Protein AF-A0A419EVK4-F1 (afdb_monomer_lite)

Foldseek 3Di:
DVVLLVLLVVLLVVLVVLLVVLVVCLVVPPLPDALQVLLVVLVVSLVSLCVSCVVDPVVLSVVQDRDDHDPDSDSVVSVVSSVVSSVSSVSSSVVSVVVSVVVVVVVVVVVPDPDDPPPPPPDDD

Structure (mmCIF, N/CA/C/O backbone):
data_AF-A0A419EVK4-F1
#
_entry.id   AF-A0A419EVK4-F1
#
loop_
_atom_site.group_PDB
_atom_site.id
_atom_site.type_symbol
_atom_site.label_atom_id
_atom_site.label_alt_id
_atom_site.label_comp_id
_atom_site.label_asym_id
_atom_site.label_entity_id
_atom_site.label_seq_id
_atom_site.pdbx_PDB_ins_code
_atom_site.Cartn_x
_atom_site.Cartn_y
_atom_site.Cartn_z
_atom_site.occupancy
_atom_site.B_iso_or_equiv
_atom_site.auth_seq_id
_atom_site.auth_comp_id
_atom_site.auth_asym_id
_atom_site.auth_atom_id
_atom_site.pdbx_PDB_model_num
ATOM 1 N N . MET A 1 1 ? -9.710 -9.581 20.139 1.00 56.25 1 MET A N 1
ATOM 2 C CA . MET A 1 1 ? -9.810 -8.205 19.596 1.00 56.25 1 MET A CA 1
ATOM 3 C C . MET A 1 1 ? -8.510 -7.393 19.669 1.00 56.25 1 MET A C 1
ATOM 5 O O . MET A 1 1 ? -8.198 -6.738 18.688 1.00 56.25 1 MET A O 1
ATOM 9 N N . GLY A 1 2 ? -7.690 -7.452 20.733 1.00 71.12 2 GLY A N 1
ATOM 10 C CA . GLY A 1 2 ? -6.405 -6.712 20.772 1.00 71.12 2 GLY A CA 1
ATOM 11 C C . GLY A 1 2 ? -5.358 -7.121 19.715 1.00 71.12 2 GLY A C 1
ATOM 12 O O . GLY A 1 2 ? -4.517 -6.307 19.339 1.00 71.12 2 GLY A O 1
ATOM 13 N N . THR A 1 3 ? -5.424 -8.358 19.213 1.00 81.62 3 THR A N 1
ATOM 14 C CA . THR A 1 3 ? -4.516 -8.884 18.177 1.00 81.62 3 THR A CA 1
ATOM 15 C C . THR A 1 3 ? -4.754 -8.240 16.808 1.00 81.62 3 THR A C 1
ATOM 17 O O . THR A 1 3 ? -3.796 -7.774 16.204 1.00 81.62 3 THR A O 1
ATOM 20 N N . GLN A 1 4 ? -6.014 -8.093 16.381 1.00 87.38 4 GLN A N 1
ATOM 21 C CA . GLN A 1 4 ? -6.369 -7.525 15.070 1.00 87.38 4 GLN A CA 1
ATOM 22 C C . GLN A 1 4 ? -5.881 -6.073 14.928 1.00 87.38 4 GLN A C 1
ATOM 24 O O . GLN A 1 4 ? -5.260 -5.710 13.934 1.00 87.38 4 GLN A O 1
ATOM 29 N N . MET A 1 5 ? -6.047 -5.248 15.970 1.00 92.25 5 MET A N 1
ATOM 30 C CA . MET A 1 5 ? -5.512 -3.878 15.978 1.00 92.25 5 MET A CA 1
ATOM 31 C C . MET A 1 5 ? -3.989 -3.818 15.876 1.00 92.25 5 MET A C 1
ATOM 33 O O . MET A 1 5 ? -3.439 -2.891 15.278 1.00 92.25 5 MET A O 1
ATOM 37 N N . ARG A 1 6 ? -3.290 -4.781 16.485 1.00 94.75 6 ARG A N 1
ATOM 38 C CA . ARG A 1 6 ? -1.834 -4.879 16.368 1.00 94.75 6 ARG A CA 1
ATOM 39 C C . ARG A 1 6 ? -1.450 -5.209 14.930 1.00 94.75 6 ARG A C 1
ATOM 41 O O . ARG A 1 6 ? -0.573 -4.547 14.391 1.00 94.75 6 ARG A O 1
ATOM 48 N N . GLU A 1 7 ? -2.140 -6.159 14.308 1.00 96.06 7 GLU A N 1
ATOM 49 C CA . GLU A 1 7 ? -1.914 -6.552 12.914 1.00 96.06 7 GLU A CA 1
ATOM 50 C C . GLU A 1 7 ? -2.168 -5.396 11.939 1.00 96.06 7 GLU A C 1
ATOM 52 O O . GLU A 1 7 ? -1.306 -5.129 11.103 1.00 96.06 7 GLU A O 1
ATOM 57 N N . LYS A 1 8 ? -3.262 -4.635 12.106 1.00 95.88 8 LYS A N 1
ATOM 58 C CA . LYS A 1 8 ? -3.543 -3.415 11.322 1.00 95.88 8 LYS A CA 1
ATOM 59 C C . LYS A 1 8 ? -2.388 -2.406 11.405 1.00 95.88 8 LYS A C 1
ATOM 61 O O . LYS A 1 8 ? -1.884 -1.937 10.384 1.00 95.88 8 LYS A O 1
ATOM 66 N N . LYS A 1 9 ? -1.896 -2.113 12.617 1.00 97.44 9 LYS A N 1
ATOM 67 C CA . LYS A 1 9 ? -0.751 -1.201 12.829 1.00 97.44 9 LYS A CA 1
ATOM 68 C C . LYS A 1 9 ? 0.557 -1.739 12.250 1.00 97.44 9 LYS A C 1
ATOM 70 O O . LYS A 1 9 ? 1.356 -0.971 11.706 1.00 97.44 9 LYS A O 1
ATOM 75 N N . THR A 1 10 ? 0.793 -3.043 12.368 1.00 98.44 10 THR A N 1
ATOM 76 C CA . THR A 1 10 ? 1.958 -3.705 11.776 1.00 98.44 10 THR A CA 1
ATOM 77 C C . THR A 1 10 ? 1.916 -3.609 10.255 1.00 98.44 10 THR A C 1
ATOM 79 O O . THR A 1 10 ? 2.910 -3.190 9.664 1.00 98.44 10 THR A O 1
ATOM 82 N N . LEU A 1 11 ? 0.775 -3.899 9.622 1.00 98.25 11 LEU A N 1
ATOM 83 C CA . LEU A 1 11 ? 0.617 -3.773 8.175 1.00 98.25 11 LEU A CA 1
ATOM 84 C C . LEU A 1 11 ? 0.843 -2.332 7.703 1.00 98.25 11 LEU A C 1
ATOM 86 O O . LEU A 1 11 ? 1.592 -2.117 6.748 1.00 98.25 11 LEU A O 1
ATOM 90 N N . LEU A 1 12 ? 0.283 -1.341 8.403 1.00 98.50 12 LEU A N 1
ATOM 91 C CA . LEU A 1 12 ? 0.540 0.072 8.119 1.00 98.50 12 LEU A CA 1
ATOM 92 C C . LEU A 1 12 ? 2.043 0.392 8.165 1.00 98.50 12 LEU A C 1
ATOM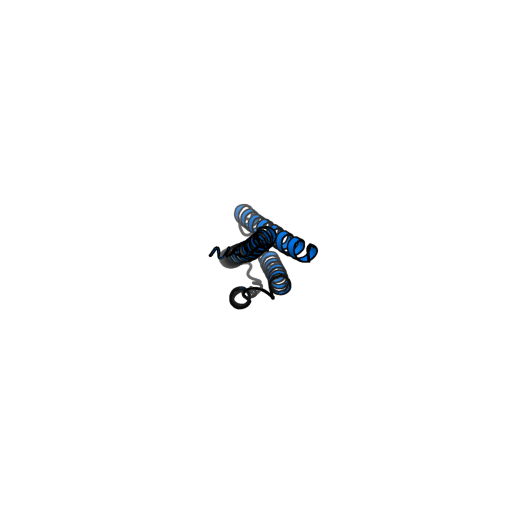 94 O O . LEU A 1 12 ? 2.584 1.027 7.259 1.00 98.50 12 LEU A O 1
ATOM 98 N N . SER A 1 13 ? 2.737 -0.091 9.195 1.00 98.56 13 SER A N 1
ATOM 99 C CA . SER A 1 13 ? 4.173 0.150 9.379 1.00 98.56 13 SER A CA 1
ATOM 100 C C . SER A 1 13 ? 5.009 -0.507 8.277 1.00 98.56 13 SER A C 1
ATOM 102 O O . SER A 1 13 ? 5.910 0.122 7.725 1.00 98.56 13 SER A O 1
ATOM 104 N N . MET A 1 14 ? 4.668 -1.742 7.898 1.00 98.62 14 MET A N 1
ATOM 105 C CA . MET A 1 14 ? 5.296 -2.454 6.782 1.00 98.62 14 MET A CA 1
ATOM 106 C C . MET A 1 14 ? 5.069 -1.739 5.447 1.00 98.62 14 MET A C 1
ATOM 108 O O . MET A 1 14 ? 5.979 -1.680 4.624 1.00 98.62 14 MET A O 1
ATOM 112 N N . THR A 1 15 ? 3.878 -1.177 5.238 1.00 98.62 15 THR A N 1
ATOM 113 C CA . THR A 1 15 ? 3.524 -0.466 4.001 1.00 98.62 15 THR A CA 1
ATOM 114 C C . THR A 1 15 ? 4.269 0.866 3.894 1.00 98.62 15 THR A C 1
ATOM 116 O O . THR A 1 15 ? 4.801 1.187 2.833 1.00 98.62 15 THR A O 1
ATOM 119 N N . ARG A 1 16 ? 4.409 1.604 5.006 1.00 98.69 16 ARG A N 1
ATOM 120 C CA . ARG A 1 16 ? 5.241 2.818 5.080 1.00 98.69 16 ARG A CA 1
ATOM 121 C C . ARG A 1 16 ? 6.715 2.523 4.808 1.00 98.69 16 ARG A C 1
ATOM 123 O O . ARG A 1 16 ? 7.314 3.209 3.986 1.00 98.69 16 ARG A O 1
ATOM 130 N N . ALA A 1 17 ? 7.276 1.503 5.461 1.00 98.44 17 ALA A N 1
ATOM 131 C CA . ALA A 1 17 ? 8.667 1.101 5.251 1.00 98.44 17 ALA A CA 1
ATOM 132 C C . ALA A 1 17 ? 8.916 0.738 3.782 1.00 98.44 17 ALA A C 1
ATOM 134 O O . ALA A 1 17 ? 9.821 1.271 3.154 1.00 98.44 17 ALA A O 1
ATOM 135 N N . PHE A 1 18 ? 8.025 -0.064 3.198 1.00 98.38 18 PHE A N 1
ATOM 136 C CA . PHE A 1 18 ? 8.128 -0.460 1.801 1.00 98.38 18 PHE A CA 1
ATOM 137 C C . PHE A 1 18 ? 8.065 0.728 0.826 1.00 98.38 18 PHE A C 1
ATOM 139 O O . PHE A 1 18 ? 8.821 0.772 -0.142 1.00 98.38 18 PHE A O 1
ATOM 146 N N . ARG A 1 19 ? 7.210 1.725 1.091 1.00 97.81 19 ARG A N 1
ATOM 147 C CA . ARG A 1 19 ? 7.177 2.963 0.297 1.00 97.81 19 ARG A CA 1
ATOM 148 C C . ARG A 1 19 ? 8.521 3.696 0.335 1.00 97.81 19 ARG A C 1
ATOM 150 O O . ARG A 1 19 ? 8.984 4.134 -0.714 1.00 97.81 19 ARG A O 1
ATOM 157 N N . VAL A 1 20 ? 9.140 3.804 1.512 1.00 96.81 20 VAL A N 1
ATOM 158 C CA . VAL A 1 20 ? 10.468 4.423 1.675 1.00 96.81 20 VAL A CA 1
ATOM 159 C C . VAL A 1 20 ? 11.533 3.627 0.921 1.00 96.81 20 VAL A C 1
ATOM 161 O O . VAL A 1 20 ? 12.288 4.216 0.155 1.00 96.81 20 VAL A O 1
ATOM 164 N N . ASP A 1 21 ? 11.539 2.298 1.049 1.00 95.44 21 ASP A N 1
ATOM 165 C CA . ASP A 1 21 ? 12.503 1.431 0.361 1.00 95.44 21 ASP A CA 1
ATOM 166 C C . ASP A 1 21 ? 12.464 1.625 -1.164 1.00 95.44 21 ASP A C 1
ATOM 168 O O . ASP A 1 21 ? 13.509 1.723 -1.810 1.00 95.44 21 ASP A O 1
ATOM 172 N N . ILE A 1 22 ? 11.268 1.729 -1.758 1.00 94.00 22 ILE A N 1
ATOM 173 C CA . ILE A 1 22 ? 11.123 1.994 -3.197 1.00 94.00 22 ILE A CA 1
ATOM 174 C C . ILE A 1 22 ? 11.704 3.362 -3.569 1.00 94.00 22 ILE A C 1
ATOM 176 O O . ILE A 1 22 ? 12.422 3.459 -4.565 1.00 94.00 22 ILE A O 1
ATOM 180 N N . GLN A 1 23 ? 11.400 4.414 -2.799 1.00 92.62 23 GLN A N 1
ATOM 181 C CA . GLN A 1 23 ? 11.910 5.765 -3.067 1.00 92.62 23 GLN A CA 1
ATOM 182 C C . GLN A 1 23 ? 13.442 5.792 -3.021 1.00 92.62 23 GLN A C 1
ATOM 184 O O . GLN A 1 23 ? 14.084 6.349 -3.912 1.00 92.62 23 GLN A O 1
ATOM 189 N N . ASP A 1 24 ? 14.023 5.119 -2.033 1.00 92.00 24 ASP A N 1
ATOM 190 C CA . ASP A 1 24 ? 15.465 4.965 -1.880 1.00 92.00 24 ASP A CA 1
ATOM 191 C C . ASP A 1 24 ? 16.098 4.224 -3.063 1.00 92.00 24 ASP A C 1
ATOM 193 O O . ASP A 1 24 ? 17.109 4.669 -3.616 1.00 92.00 24 ASP A O 1
ATOM 197 N N . ILE A 1 25 ? 15.507 3.100 -3.480 1.00 90.00 25 ILE A N 1
ATOM 198 C CA . ILE A 1 25 ? 16.006 2.314 -4.614 1.00 90.00 25 ILE A CA 1
ATOM 199 C C . ILE A 1 25 ? 15.888 3.108 -5.915 1.00 90.00 25 ILE A C 1
ATOM 201 O O . ILE A 1 25 ? 16.802 3.063 -6.736 1.00 90.00 25 ILE A O 1
ATOM 205 N N . GLN A 1 26 ? 14.806 3.861 -6.105 1.00 84.81 26 GLN A N 1
ATOM 206 C CA . GLN A 1 26 ? 14.614 4.705 -7.281 1.00 84.81 26 GLN A CA 1
ATOM 207 C C . GLN A 1 26 ? 15.674 5.814 -7.365 1.00 84.81 26 GLN A C 1
ATOM 209 O O . GLN A 1 26 ? 16.168 6.094 -8.455 1.00 84.81 26 GLN A O 1
ATOM 214 N N . GLN A 1 27 ? 16.042 6.428 -6.235 1.00 83.25 27 GLN A N 1
ATOM 215 C CA . GLN A 1 27 ? 17.076 7.468 -6.183 1.00 83.25 27 GLN A CA 1
ATOM 216 C C . GLN A 1 27 ? 18.489 6.908 -6.403 1.00 83.25 27 GLN A C 1
ATOM 218 O O . GLN A 1 27 ? 19.317 7.557 -7.039 1.00 83.25 27 GLN A O 1
ATOM 223 N N . LYS A 1 28 ? 18.774 5.708 -5.880 1.00 83.06 28 LYS A N 1
ATOM 224 C CA . LYS A 1 28 ? 20.109 5.081 -5.929 1.00 83.06 28 LYS A CA 1
ATOM 225 C C . LYS A 1 28 ? 20.343 4.264 -7.205 1.00 83.06 28 LYS A C 1
ATOM 227 O O . LYS A 1 28 ? 21.475 4.122 -7.659 1.00 83.06 28 LYS A O 1
ATOM 232 N N . GLY A 1 29 ? 19.287 3.696 -7.779 1.00 72.25 29 GLY A N 1
ATOM 233 C CA . GLY A 1 29 ? 19.347 2.821 -8.940 1.00 72.25 29 GLY A CA 1
ATOM 234 C C . GLY A 1 29 ? 19.156 3.602 -10.232 1.00 72.25 29 GLY A C 1
ATOM 235 O O . GLY A 1 29 ? 18.026 3.877 -10.621 1.00 72.25 29 GLY A O 1
ATOM 236 N N . ALA A 1 30 ? 20.249 3.888 -10.942 1.00 63.56 30 ALA A N 1
ATOM 237 C CA . ALA A 1 30 ? 20.262 4.513 -12.270 1.00 63.56 30 ALA A CA 1
ATOM 238 C C . ALA A 1 30 ? 19.663 3.607 -13.381 1.00 63.56 30 ALA A C 1
ATOM 240 O O . ALA A 1 30 ? 20.326 3.284 -14.359 1.00 63.56 30 ALA A O 1
ATOM 241 N N . GLY A 1 31 ? 18.426 3.126 -13.209 1.00 65.94 31 GLY A N 1
ATOM 242 C CA . GLY A 1 31 ? 17.715 2.244 -14.148 1.00 65.94 31 GLY A CA 1
ATOM 243 C C . GLY A 1 31 ? 17.949 0.735 -13.960 1.00 65.94 31 GLY A C 1
ATOM 244 O O . GLY A 1 31 ? 17.307 -0.075 -14.635 1.00 65.94 31 GLY A O 1
ATOM 245 N N . TYR A 1 32 ? 18.814 0.338 -13.019 1.00 76.06 32 TYR A N 1
ATOM 246 C CA . TYR A 1 32 ? 19.202 -1.065 -12.788 1.00 76.06 32 TYR A CA 1
ATOM 247 C C . TYR A 1 32 ? 18.259 -1.866 -11.880 1.00 76.06 32 TYR A C 1
ATOM 249 O O . TYR A 1 32 ? 18.438 -3.073 -11.730 1.00 76.06 32 TYR A O 1
ATOM 257 N N . TYR A 1 33 ? 17.252 -1.237 -11.275 1.00 83.12 33 TYR A N 1
ATOM 258 C CA . TYR A 1 33 ? 16.278 -1.961 -10.460 1.00 83.12 33 TYR A CA 1
ATOM 259 C C . TYR A 1 33 ? 15.230 -2.678 -11.329 1.00 83.12 33 TYR A C 1
ATOM 261 O O . TYR A 1 33 ? 15.046 -2.376 -12.516 1.00 83.12 33 TYR A O 1
ATOM 269 N N . SER A 1 34 ? 14.549 -3.651 -10.721 1.00 84.44 34 SER A N 1
ATOM 270 C CA . SER A 1 34 ? 13.406 -4.356 -11.304 1.00 84.44 34 SER A CA 1
ATOM 271 C C . SER A 1 34 ? 12.125 -3.939 -10.589 1.00 84.44 34 SER A C 1
ATOM 273 O O . SER A 1 34 ? 12.100 -3.879 -9.360 1.00 84.44 34 SER A O 1
ATOM 275 N N . CYS A 1 35 ? 11.066 -3.667 -11.352 1.00 88.62 35 CYS A N 1
ATOM 276 C CA . CYS A 1 35 ? 9.765 -3.273 -10.809 1.00 88.62 35 CYS A CA 1
ATOM 277 C C . CYS A 1 35 ? 8.927 -4.470 -10.341 1.00 88.62 35 CYS A C 1
ATOM 279 O O . CYS A 1 35 ? 8.086 -4.306 -9.460 1.00 88.62 35 CYS A O 1
ATOM 281 N N . GLY A 1 36 ? 9.165 -5.671 -10.879 1.00 90.69 36 GLY A N 1
ATOM 282 C CA . GLY A 1 36 ? 8.373 -6.866 -10.558 1.00 90.69 36 GLY A CA 1
ATOM 283 C C . GLY A 1 36 ? 8.316 -7.203 -9.060 1.00 90.69 36 GLY A C 1
ATOM 284 O O . GLY A 1 36 ? 7.225 -7.449 -8.534 1.00 90.69 36 GLY A O 1
ATOM 285 N N . PRO A 1 37 ? 9.439 -7.134 -8.312 1.00 91.44 37 PRO A N 1
ATOM 286 C CA . PRO A 1 37 ? 9.419 -7.278 -6.858 1.00 91.44 37 PRO A CA 1
ATOM 287 C C . PRO A 1 37 ? 8.557 -6.225 -6.151 1.00 91.44 37 PRO A C 1
ATOM 289 O O . PRO A 1 37 ? 7.890 -6.552 -5.167 1.00 91.44 37 PRO A O 1
ATOM 292 N N . PHE A 1 38 ? 8.531 -4.985 -6.651 1.00 93.38 38 PHE A N 1
ATOM 293 C CA . PHE A 1 38 ? 7.727 -3.918 -6.057 1.00 93.38 38 PHE A CA 1
ATOM 294 C C . PHE A 1 38 ? 6.234 -4.159 -6.266 1.00 93.38 38 PHE A C 1
ATOM 296 O O . PHE A 1 38 ? 5.465 -4.135 -5.307 1.00 93.38 38 PHE A O 1
ATOM 303 N N . VAL A 1 39 ? 5.844 -4.480 -7.499 1.00 95.31 39 VAL A N 1
ATOM 304 C CA . VAL A 1 39 ? 4.462 -4.820 -7.859 1.00 95.31 39 VAL A CA 1
ATOM 305 C C . VAL A 1 39 ? 3.966 -6.010 -7.038 1.00 95.31 39 VAL A C 1
ATOM 307 O O . VAL A 1 39 ? 2.946 -5.923 -6.355 1.00 95.31 39 VAL A O 1
ATOM 310 N N . THR A 1 40 ? 4.744 -7.095 -7.006 1.00 95.62 40 THR A N 1
ATOM 311 C CA . THR A 1 40 ? 4.404 -8.304 -6.239 1.00 95.62 40 THR A CA 1
ATOM 312 C C . THR A 1 40 ? 4.202 -7.991 -4.759 1.00 95.62 40 THR A C 1
ATOM 314 O O . THR A 1 40 ? 3.304 -8.533 -4.110 1.00 95.62 40 THR A O 1
ATOM 317 N N . ARG A 1 41 ? 5.062 -7.142 -4.188 1.00 96.75 41 ARG A N 1
ATOM 318 C CA . ARG A 1 41 ? 4.978 -6.796 -2.773 1.00 96.75 41 ARG A CA 1
ATOM 319 C C . ARG A 1 41 ? 3.797 -5.874 -2.477 1.00 96.75 41 ARG A C 1
ATOM 321 O O . ARG A 1 41 ? 3.125 -6.125 -1.479 1.00 96.75 41 ARG A O 1
ATOM 328 N N . TYR A 1 42 ? 3.516 -4.888 -3.329 1.00 97.69 42 TYR A N 1
ATOM 329 C CA . TYR A 1 42 ? 2.317 -4.053 -3.221 1.00 97.69 42 TYR A CA 1
ATOM 330 C C . TYR A 1 42 ? 1.047 -4.910 -3.242 1.00 97.69 42 TYR A C 1
ATOM 332 O O . TYR A 1 42 ? 0.283 -4.850 -2.281 1.00 97.69 42 TYR A O 1
ATOM 340 N N . ASN A 1 43 ? 0.881 -5.794 -4.235 1.00 97.50 43 ASN A N 1
ATOM 341 C CA . ASN A 1 43 ? -0.316 -6.638 -4.341 1.00 97.50 43 ASN A CA 1
ATOM 342 C C . ASN A 1 43 ? -0.507 -7.502 -3.081 1.00 97.50 43 ASN A C 1
ATOM 344 O O . ASN A 1 43 ? -1.608 -7.583 -2.551 1.00 97.50 43 ASN A O 1
ATOM 348 N N . LYS A 1 44 ? 0.572 -8.065 -2.513 1.00 98.00 44 LYS A N 1
ATOM 349 C CA . LYS A 1 44 ? 0.503 -8.818 -1.242 1.00 98.00 44 LYS A CA 1
ATOM 350 C C . LYS A 1 44 ? 0.060 -7.960 -0.053 1.00 98.00 44 LYS A C 1
ATOM 352 O O . LYS A 1 44 ? -0.679 -8.448 0.800 1.00 98.00 44 LYS A O 1
ATOM 357 N N . LEU A 1 45 ? 0.541 -6.719 0.044 1.00 98.12 45 LEU A N 1
ATOM 358 C CA . LEU A 1 45 ? 0.127 -5.791 1.101 1.00 98.12 45 LEU A CA 1
ATOM 359 C C . LEU A 1 45 ? -1.340 -5.383 0.921 1.00 98.12 45 LEU A C 1
ATOM 361 O O . LEU A 1 45 ? -2.073 -5.370 1.905 1.00 98.12 45 LEU A O 1
ATOM 365 N N . LEU A 1 46 ? -1.781 -5.149 -0.318 1.00 97.75 46 LEU A N 1
ATOM 366 C CA . LEU A 1 46 ? -3.178 -4.876 -0.651 1.00 97.75 46 LEU A CA 1
ATOM 367 C C . LEU A 1 46 ? -4.089 -6.055 -0.286 1.00 97.75 46 LEU A C 1
ATOM 369 O O . LEU A 1 46 ? -5.119 -5.849 0.351 1.00 97.75 46 LEU A O 1
ATOM 373 N N . THR A 1 47 ? -3.703 -7.295 -0.604 1.00 96.88 47 THR A N 1
ATOM 374 C CA . THR A 1 47 ? -4.453 -8.487 -0.178 1.00 96.88 47 THR A CA 1
ATOM 375 C C . THR A 1 47 ? -4.616 -8.517 1.341 1.00 96.88 47 THR A C 1
ATOM 377 O O . THR A 1 47 ? -5.720 -8.717 1.839 1.00 96.88 47 THR A O 1
ATOM 380 N N . LYS A 1 48 ? -3.542 -8.253 2.098 1.00 96.56 48 LYS A N 1
ATOM 381 C CA . LYS A 1 48 ? -3.620 -8.204 3.565 1.00 96.56 48 LYS A CA 1
ATOM 382 C C . LYS A 1 48 ? -4.434 -7.030 4.090 1.00 96.56 48 LYS A C 1
ATOM 384 O O . LYS A 1 48 ? -5.109 -7.189 5.102 1.00 96.56 48 LYS A O 1
ATOM 389 N N . ALA A 1 49 ? -4.426 -5.891 3.407 1.00 96.06 49 ALA A N 1
ATOM 390 C CA . ALA A 1 49 ? -5.300 -4.780 3.754 1.00 96.06 49 ALA A CA 1
ATOM 391 C C . ALA A 1 49 ? -6.773 -5.175 3.564 1.00 96.06 49 ALA A C 1
ATOM 393 O O . ALA A 1 49 ? -7.568 -4.999 4.479 1.00 96.06 49 ALA A O 1
ATOM 394 N N . ARG A 1 50 ? -7.120 -5.811 2.437 1.00 94.44 50 ARG A N 1
ATOM 395 C CA . ARG A 1 50 ? -8.471 -6.340 2.179 1.00 94.44 50 ARG A CA 1
ATOM 396 C C . ARG A 1 50 ? -8.934 -7.332 3.244 1.00 94.44 50 ARG A C 1
ATOM 398 O O . ARG A 1 50 ? -10.083 -7.267 3.655 1.00 94.44 50 ARG A O 1
ATOM 405 N N . GLU A 1 51 ? -8.052 -8.211 3.714 1.00 92.94 51 GLU A N 1
ATOM 406 C CA . GLU A 1 51 ? -8.372 -9.171 4.781 1.00 92.94 51 GLU A CA 1
ATOM 407 C C . GLU A 1 51 ? -8.566 -8.509 6.156 1.00 92.94 51 GLU A C 1
ATOM 409 O O . GLU A 1 51 ? -9.444 -8.909 6.912 1.00 92.94 51 GLU A O 1
ATOM 414 N N . LEU A 1 52 ? -7.727 -7.532 6.514 1.00 93.25 52 LEU A N 1
ATOM 415 C CA . LEU A 1 52 ? -7.713 -6.955 7.864 1.00 93.25 52 LEU A CA 1
ATOM 416 C C . LEU A 1 52 ? -8.693 -5.791 8.054 1.00 93.25 52 LEU A C 1
ATOM 418 O O . LEU A 1 52 ? -9.040 -5.492 9.195 1.00 93.25 52 LEU A O 1
ATOM 422 N N . PHE A 1 53 ? -9.100 -5.130 6.970 1.00 91.50 53 PHE A N 1
ATOM 423 C CA . PHE A 1 53 ? -9.951 -3.934 6.975 1.00 91.50 53 PHE A CA 1
ATOM 424 C C . PHE A 1 53 ? -11.301 -4.168 6.264 1.00 91.50 53 PHE A C 1
ATOM 426 O O . PHE A 1 53 ? -12.014 -3.216 5.961 1.00 91.50 53 PHE A O 1
ATOM 433 N N . SER A 1 54 ? -11.681 -5.425 5.993 1.00 80.62 54 SER A N 1
ATOM 434 C CA . SER A 1 54 ? -12.925 -5.782 5.281 1.00 80.62 54 SER A CA 1
ATOM 435 C C . SER A 1 54 ? -14.197 -5.251 5.939 1.00 80.62 54 SER A C 1
ATOM 437 O O . SER A 1 54 ? -15.178 -4.957 5.251 1.00 80.62 54 SER A O 1
ATOM 439 N N . ASP A 1 55 ? -14.168 -5.134 7.264 1.00 75.06 55 ASP A N 1
ATOM 440 C CA . ASP A 1 55 ? -15.328 -4.807 8.091 1.00 75.06 55 ASP A CA 1
ATOM 441 C C . ASP A 1 55 ? -15.655 -3.298 8.060 1.00 75.06 55 ASP A C 1
ATOM 443 O O . ASP A 1 55 ? -16.712 -2.876 8.530 1.00 75.06 55 ASP A O 1
ATOM 447 N N . GLU A 1 56 ? -14.775 -2.472 7.475 1.00 63.94 56 GLU A N 1
ATOM 448 C CA . GLU A 1 56 ? -14.830 -1.009 7.512 1.00 63.94 56 GLU A CA 1
ATOM 449 C C . GLU A 1 56 ? -14.739 -0.400 6.102 1.00 63.94 56 GLU A C 1
ATOM 451 O O . GLU A 1 56 ? -13.740 -0.534 5.401 1.00 63.94 56 GLU A O 1
ATOM 456 N N . GLN A 1 57 ? -15.771 0.347 5.684 1.00 65.38 57 GLN A N 1
ATOM 457 C CA . GLN A 1 57 ? -15.743 1.192 4.472 1.00 65.38 57 GLN A CA 1
ATOM 458 C C . GLN A 1 57 ? -15.205 0.468 3.220 1.00 65.38 57 GLN A C 1
ATOM 460 O O . GLN A 1 57 ? -14.355 0.980 2.485 1.00 65.38 57 GLN A O 1
ATOM 465 N N . THR A 1 58 ? -15.747 -0.723 2.957 1.00 73.31 58 THR A N 1
ATOM 466 C CA . THR A 1 58 ? -15.306 -1.651 1.905 1.00 73.31 58 THR A CA 1
ATOM 467 C C . THR A 1 58 ? -15.283 -1.015 0.508 1.00 73.31 58 THR A C 1
ATOM 469 O O . THR A 1 58 ? -14.487 -1.411 -0.332 1.00 73.31 58 THR A O 1
ATOM 472 N N . ALA A 1 59 ? -16.108 0.008 0.251 1.00 85.06 59 ALA A N 1
ATOM 473 C CA . ALA A 1 59 ? -16.162 0.692 -1.042 1.00 85.06 59 ALA A CA 1
ATOM 474 C C . ALA A 1 59 ? -14.834 1.365 -1.438 1.00 85.06 59 ALA A C 1
ATOM 476 O O . ALA A 1 59 ? -14.425 1.241 -2.589 1.00 85.06 59 ALA A O 1
ATOM 477 N N . LEU A 1 60 ? -14.149 2.034 -0.500 1.00 89.69 60 LEU A N 1
ATOM 478 C CA . LEU A 1 60 ? -12.849 2.664 -0.775 1.00 89.69 60 LEU A CA 1
ATOM 479 C C . LEU A 1 60 ? -11.740 1.618 -0.888 1.00 89.69 60 LEU A C 1
ATOM 481 O O . LEU A 1 60 ? -10.884 1.713 -1.754 1.00 89.69 60 LEU A O 1
ATOM 485 N N . LEU A 1 61 ? -11.767 0.578 -0.055 1.00 91.56 61 LEU A N 1
ATOM 486 C CA . LEU A 1 61 ? -10.774 -0.495 -0.134 1.00 91.56 61 LEU A CA 1
ATOM 487 C C . LEU A 1 61 ? -10.890 -1.311 -1.434 1.00 91.56 61 LEU A C 1
ATOM 489 O O . LEU A 1 61 ? -9.892 -1.803 -1.960 1.00 91.56 61 LEU A O 1
ATOM 493 N N . ASN A 1 62 ? -12.102 -1.415 -1.980 1.00 90.44 62 ASN A N 1
ATOM 494 C CA . ASN A 1 62 ? -12.373 -2.078 -3.251 1.00 90.44 62 ASN A CA 1
ATOM 495 C C . ASN A 1 62 ? -11.996 -1.236 -4.479 1.00 90.44 62 ASN A C 1
ATOM 497 O O . ASN A 1 62 ? -11.994 -1.787 -5.574 1.00 90.44 62 ASN A O 1
ATOM 501 N N . SER A 1 63 ? -11.688 0.060 -4.332 1.00 92.06 63 SER A N 1
ATOM 502 C CA . SER A 1 63 ? -11.237 0.887 -5.462 1.00 92.06 63 SER A CA 1
ATOM 503 C C . SER A 1 63 ? -9.745 0.745 -5.767 1.00 92.06 63 SER A C 1
ATOM 505 O O . SER A 1 63 ? -9.276 1.312 -6.746 1.00 92.06 63 SER A O 1
ATOM 507 N N . PHE A 1 64 ? -8.991 0.048 -4.916 1.00 95.06 64 PHE A N 1
ATOM 508 C CA . PHE A 1 64 ? -7.591 -0.279 -5.169 1.00 95.06 64 PHE A CA 1
ATOM 509 C C . PHE A 1 64 ? -7.510 -1.497 -6.078 1.00 95.06 64 PHE A C 1
ATOM 511 O O . PHE A 1 64 ? -8.111 -2.527 -5.759 1.00 95.06 64 PHE A O 1
ATOM 518 N N . ASP A 1 65 ? -6.717 -1.413 -7.141 1.00 94.00 65 ASP A N 1
ATOM 519 C CA . ASP A 1 65 ? -6.502 -2.506 -8.084 1.00 94.00 65 ASP A CA 1
ATOM 520 C C . ASP A 1 65 ? -5.113 -3.122 -7.938 1.00 94.00 65 ASP A C 1
ATOM 522 O O . ASP A 1 65 ? -4.139 -2.474 -7.555 1.00 94.00 65 ASP A O 1
ATOM 526 N N . GLU A 1 66 ? -5.013 -4.408 -8.271 1.00 95.75 66 GLU A N 1
ATOM 527 C CA . GLU A 1 66 ? -3.704 -5.030 -8.408 1.00 95.75 66 GLU A CA 1
ATOM 528 C C . GLU A 1 66 ? -2.960 -4.424 -9.595 1.00 95.75 66 GLU A C 1
ATOM 530 O O . GLU A 1 66 ? -3.497 -4.269 -10.693 1.00 95.75 66 GLU A O 1
ATOM 535 N N . ILE A 1 67 ? -1.682 -4.133 -9.385 1.00 94.31 67 ILE A N 1
ATOM 536 C CA . ILE A 1 67 ? -0.826 -3.651 -10.460 1.00 94.31 67 ILE A CA 1
ATOM 537 C C . ILE A 1 67 ? -0.340 -4.871 -11.242 1.00 94.31 67 ILE A C 1
ATOM 539 O O . ILE A 1 67 ? 0.147 -5.847 -10.664 1.00 94.31 67 ILE A O 1
ATOM 543 N N . ALA A 1 68 ? -0.469 -4.821 -12.567 1.00 88.44 68 ALA A N 1
ATOM 544 C CA . ALA A 1 68 ? 0.074 -5.850 -13.440 1.00 88.44 68 ALA A CA 1
ATOM 545 C C . ALA A 1 68 ? 1.609 -5.799 -13.438 1.00 88.44 68 ALA A C 1
ATOM 547 O O . ALA A 1 68 ? 2.211 -4.726 -13.544 1.00 88.44 68 ALA A O 1
ATOM 548 N N . ASP A 1 69 ? 2.250 -6.965 -13.345 1.00 76.06 69 ASP A N 1
ATOM 549 C CA . ASP A 1 69 ? 3.703 -7.053 -13.459 1.00 76.06 69 ASP A CA 1
ATOM 550 C C . ASP A 1 69 ? 4.143 -6.663 -14.876 1.00 76.06 69 ASP A C 1
ATOM 552 O O . ASP A 1 69 ? 3.704 -7.245 -15.872 1.00 76.06 69 ASP A O 1
ATOM 556 N N . THR A 1 70 ? 5.026 -5.671 -14.966 1.00 71.19 70 THR A N 1
ATOM 557 C CA . THR A 1 70 ? 5.648 -5.287 -16.227 1.00 71.19 70 THR A CA 1
ATOM 558 C C . THR A 1 70 ? 6.993 -5.985 -16.360 1.00 71.19 70 THR A C 1
ATOM 560 O O . THR A 1 70 ? 7.920 -5.796 -15.574 1.00 71.19 70 THR A O 1
ATOM 563 N N . LYS A 1 71 ? 7.142 -6.767 -17.427 1.00 72.94 71 LYS A N 1
ATOM 564 C CA . LYS A 1 71 ? 8.440 -7.338 -17.806 1.00 72.94 71 LYS A CA 1
ATOM 565 C C . LYS A 1 71 ? 9.337 -6.317 -18.522 1.00 72.94 71 LYS A C 1
ATOM 567 O O . LYS A 1 71 ? 10.355 -6.709 -19.088 1.00 72.94 71 LYS A O 1
ATOM 572 N N . SER A 1 72 ? 8.955 -5.033 -18.550 1.00 75.69 72 SER A N 1
ATOM 573 C CA . SER A 1 72 ? 9.686 -4.009 -19.294 1.00 75.69 72 SER A CA 1
ATOM 574 C C . SER A 1 72 ? 11.068 -3.765 -18.690 1.00 75.69 72 SER A C 1
ATOM 576 O O . SER A 1 72 ? 11.238 -3.538 -17.489 1.00 75.69 72 SER A O 1
ATOM 578 N N . VAL A 1 73 ? 12.074 -3.812 -19.561 1.00 79.75 73 VAL A N 1
ATOM 579 C CA . VAL A 1 73 ? 13.459 -3.456 -19.242 1.00 79.75 73 VAL A CA 1
ATOM 580 C C . VAL A 1 73 ? 13.752 -1.983 -19.535 1.00 79.75 73 VAL A C 1
ATOM 582 O O . VAL A 1 73 ? 14.817 -1.501 -19.152 1.00 79.75 73 VAL A O 1
ATOM 585 N N . ASP A 1 74 ? 12.809 -1.270 -20.160 1.00 86.75 74 ASP A N 1
ATOM 586 C CA . ASP A 1 74 ? 12.943 0.141 -20.503 1.00 86.75 74 ASP A CA 1
ATOM 587 C C . ASP A 1 74 ? 12.913 1.037 -19.243 1.00 86.75 74 ASP A C 1
ATOM 589 O O . ASP A 1 74 ? 12.003 0.915 -18.415 1.00 86.75 74 ASP A O 1
ATOM 593 N N . PRO A 1 75 ? 13.884 1.953 -19.061 1.00 86.12 75 PRO A N 1
ATOM 594 C CA . PRO A 1 75 ? 13.929 2.827 -17.891 1.00 86.12 75 PRO A CA 1
ATOM 595 C C . PRO A 1 75 ? 12.703 3.735 -17.710 1.00 86.12 75 PRO A C 1
ATOM 597 O O . PRO A 1 75 ? 12.317 3.997 -16.569 1.00 86.12 75 PRO A O 1
ATOM 600 N N . ALA A 1 76 ? 12.088 4.223 -18.792 1.00 87.25 76 ALA A N 1
ATOM 601 C CA . ALA A 1 76 ? 10.924 5.101 -18.703 1.00 87.25 76 ALA A CA 1
ATOM 602 C C . ALA A 1 76 ? 9.673 4.319 -18.281 1.00 87.25 76 ALA A C 1
ATOM 604 O O . ALA A 1 76 ? 8.889 4.801 -17.461 1.00 87.25 76 ALA A O 1
ATOM 605 N N . ASP A 1 77 ? 9.510 3.092 -18.767 1.00 88.31 77 ASP A N 1
ATOM 606 C CA . ASP A 1 77 ? 8.434 2.208 -18.314 1.00 88.31 77 ASP A CA 1
ATOM 607 C C . ASP A 1 77 ? 8.607 1.796 -16.852 1.00 88.31 77 ASP A C 1
ATOM 609 O O . ASP A 1 77 ? 7.648 1.850 -16.076 1.00 88.31 77 ASP A O 1
ATOM 613 N N . LYS A 1 78 ? 9.835 1.460 -16.437 1.00 87.69 78 LYS A N 1
ATOM 614 C CA . LYS A 1 78 ? 10.147 1.182 -15.028 1.00 87.69 78 LYS A CA 1
ATOM 615 C C . LYS A 1 78 ? 9.789 2.361 -14.129 1.00 87.69 78 LYS A C 1
ATOM 617 O O . LYS A 1 78 ? 9.193 2.173 -13.071 1.00 87.69 78 LYS A O 1
ATOM 622 N N . MET A 1 79 ? 10.108 3.579 -14.569 1.00 89.06 79 MET A N 1
ATOM 623 C CA . MET A 1 79 ? 9.770 4.802 -13.846 1.00 89.06 79 MET A CA 1
ATOM 624 C C . MET A 1 79 ? 8.257 4.939 -13.651 1.00 89.06 79 MET A C 1
ATOM 626 O O . MET A 1 79 ? 7.812 5.157 -12.526 1.00 89.06 79 MET A O 1
ATOM 630 N N . LYS A 1 80 ? 7.463 4.760 -14.715 1.00 90.75 80 LYS A N 1
ATOM 631 C CA . LYS A 1 80 ? 5.994 4.839 -14.642 1.00 90.75 80 LYS A CA 1
ATOM 632 C C . LYS A 1 80 ? 5.418 3.811 -13.676 1.00 90.75 80 LYS A C 1
ATOM 634 O O . LYS A 1 80 ? 4.544 4.139 -12.881 1.00 90.75 80 LYS A O 1
ATOM 639 N N . VAL A 1 81 ? 5.919 2.578 -13.714 1.00 91.81 81 VAL A N 1
ATOM 640 C CA . VAL A 1 81 ? 5.428 1.513 -12.830 1.00 91.81 81 VAL A CA 1
ATOM 641 C C . VAL A 1 81 ? 5.805 1.782 -11.383 1.00 91.81 81 VAL A C 1
ATOM 643 O O . VAL A 1 81 ? 4.956 1.681 -10.503 1.00 91.81 81 VAL A O 1
ATOM 646 N N . THR A 1 82 ? 7.046 2.184 -11.122 1.00 91.75 82 THR A N 1
ATOM 647 C CA . THR A 1 82 ? 7.475 2.574 -9.777 1.00 91.75 82 THR A CA 1
ATOM 648 C C . THR A 1 82 ? 6.643 3.740 -9.240 1.00 91.75 82 THR A C 1
ATOM 650 O O . THR A 1 82 ? 6.198 3.696 -8.096 1.00 91.75 82 THR A O 1
ATOM 653 N N . GLN A 1 83 ? 6.370 4.758 -10.062 1.00 93.19 83 GLN A N 1
ATOM 654 C CA . GLN A 1 83 ? 5.495 5.873 -9.693 1.00 93.19 83 GLN A CA 1
ATOM 655 C C . GLN A 1 83 ? 4.070 5.407 -9.385 1.00 93.19 83 GLN A C 1
ATOM 657 O O . GLN A 1 83 ? 3.514 5.818 -8.369 1.00 93.19 83 GLN A O 1
ATOM 662 N N . HIS A 1 84 ? 3.507 4.521 -10.209 1.00 95.31 84 HIS A N 1
ATOM 663 C CA . HIS A 1 84 ? 2.186 3.940 -9.979 1.00 95.31 84 HIS A CA 1
ATOM 664 C C . HIS A 1 84 ? 2.129 3.220 -8.623 1.00 95.31 84 HIS A C 1
ATOM 666 O O . HIS A 1 84 ? 1.277 3.540 -7.798 1.00 95.31 84 HIS A O 1
ATOM 672 N N . VAL A 1 85 ? 3.105 2.354 -8.327 1.00 95.88 85 VAL A N 1
ATOM 673 C CA . VAL A 1 85 ? 3.205 1.668 -7.027 1.00 95.88 85 VAL A CA 1
ATOM 674 C C . VAL A 1 85 ? 3.305 2.668 -5.866 1.00 95.88 85 VAL A C 1
ATOM 676 O O . VAL A 1 85 ? 2.654 2.491 -4.840 1.00 95.88 85 VAL A O 1
ATOM 679 N N . LEU A 1 86 ? 4.101 3.735 -5.999 1.00 96.81 86 LEU A N 1
ATOM 680 C CA . LEU A 1 86 ? 4.269 4.744 -4.945 1.00 96.81 86 LEU A CA 1
ATOM 681 C C . LEU A 1 86 ? 2.995 5.552 -4.663 1.00 96.81 86 LEU A C 1
ATOM 683 O O . LEU A 1 86 ? 2.754 5.907 -3.503 1.00 96.81 86 LEU A O 1
ATOM 687 N N . ILE A 1 87 ? 2.213 5.858 -5.701 1.00 97.19 87 ILE A N 1
ATOM 688 C CA . ILE A 1 87 ? 0.919 6.544 -5.582 1.00 97.19 87 ILE A CA 1
ATOM 689 C C . ILE A 1 87 ? -0.057 5.648 -4.823 1.00 97.19 87 ILE A C 1
ATOM 691 O O . ILE A 1 87 ? -0.596 6.063 -3.796 1.00 97.19 87 ILE A O 1
ATOM 695 N N . GLU A 1 88 ? -0.200 4.404 -5.275 1.00 97.69 88 GLU A N 1
ATOM 696 C CA . GLU A 1 88 ? -1.101 3.421 -4.679 1.00 97.69 88 GLU A CA 1
ATOM 697 C C . GLU A 1 88 ? -0.744 3.110 -3.219 1.00 97.69 88 GLU A C 1
ATOM 699 O O . GLU A 1 88 ? -1.609 3.105 -2.344 1.00 97.69 88 GLU A O 1
ATOM 704 N N . LEU A 1 89 ? 0.548 2.944 -2.909 1.00 98.06 89 LEU A N 1
ATOM 705 C CA . LEU A 1 89 ? 1.014 2.794 -1.528 1.00 98.06 89 LEU A CA 1
ATOM 706 C C . LEU A 1 89 ? 0.658 4.007 -0.669 1.00 98.06 89 LEU A C 1
ATOM 708 O O . LEU A 1 89 ? 0.264 3.837 0.480 1.00 98.06 89 LEU A O 1
ATOM 712 N N . GLY A 1 90 ? 0.805 5.223 -1.202 1.00 98.19 90 GLY A N 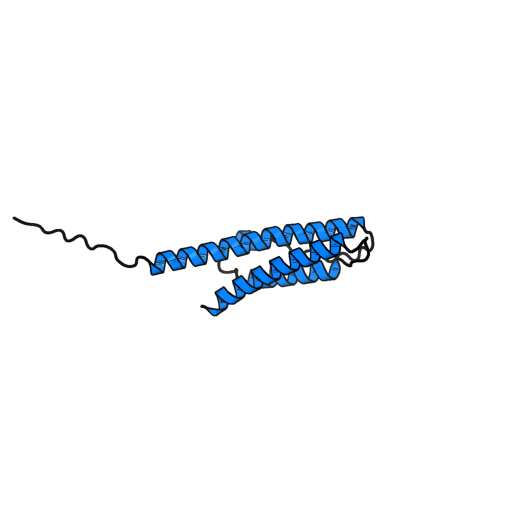1
ATOM 713 C CA . GLY A 1 90 ? 0.456 6.447 -0.484 1.00 98.19 90 GLY A CA 1
ATOM 714 C C . GLY A 1 90 ? -1.022 6.485 -0.100 1.00 98.19 90 GLY A C 1
ATOM 715 O O . GLY A 1 90 ? -1.344 6.718 1.063 1.00 98.19 90 GLY A O 1
ATOM 716 N N . GLN A 1 91 ? -1.905 6.185 -1.054 1.00 97.44 91 GLN A N 1
ATOM 717 C CA . GLN A 1 91 ? -3.349 6.147 -0.815 1.00 97.44 91 GLN A CA 1
ATOM 718 C C . GLN A 1 91 ? -3.738 5.030 0.163 1.00 97.44 91 GLN A C 1
ATOM 720 O O . GLN A 1 91 ? -4.505 5.268 1.097 1.00 97.44 91 GLN A O 1
ATOM 725 N N . LEU A 1 92 ? -3.155 3.836 0.017 1.00 97.69 92 LEU A N 1
ATOM 726 C CA . LEU A 1 92 ? -3.429 2.706 0.906 1.00 97.69 92 LEU A CA 1
ATOM 727 C C . LEU A 1 92 ? -2.980 2.994 2.348 1.00 97.69 92 LEU A C 1
ATOM 729 O O . LEU A 1 92 ? -3.691 2.667 3.298 1.00 97.69 92 LEU A O 1
ATOM 733 N N . ILE A 1 93 ? -1.824 3.644 2.522 1.00 98.31 93 ILE A N 1
ATOM 734 C CA . ILE A 1 93 ? -1.328 4.110 3.825 1.00 98.31 93 ILE A CA 1
ATOM 735 C C . ILE A 1 93 ? -2.328 5.075 4.464 1.00 98.31 93 ILE A C 1
ATOM 737 O O . ILE A 1 93 ? -2.724 4.855 5.607 1.00 98.31 93 ILE A O 1
ATOM 741 N N . THR A 1 94 ? -2.767 6.103 3.733 1.00 97.50 94 THR A N 1
ATOM 742 C CA . THR A 1 94 ? -3.725 7.094 4.245 1.00 97.50 94 THR A CA 1
ATOM 743 C C . THR A 1 94 ? -5.066 6.460 4.613 1.00 97.50 94 THR A C 1
ATOM 745 O O . THR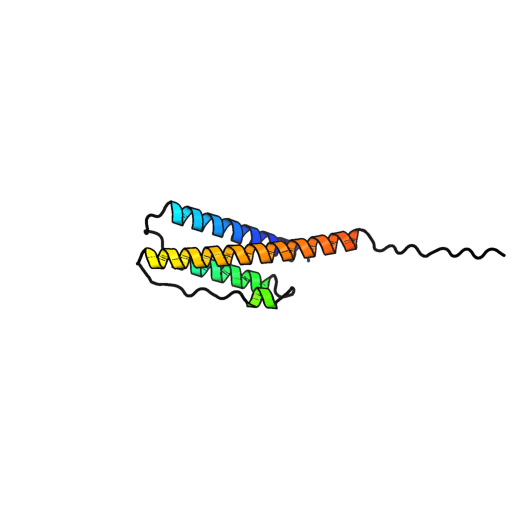 A 1 94 ? -5.630 6.790 5.657 1.00 97.50 94 THR A O 1
ATOM 748 N N . TYR A 1 95 ? -5.557 5.513 3.809 1.00 95.88 95 TYR A N 1
ATOM 749 C CA . TYR A 1 95 ? -6.756 4.745 4.140 1.00 95.88 95 TYR A CA 1
ATOM 750 C C . TYR A 1 95 ? -6.585 3.990 5.468 1.00 95.88 95 TYR A C 1
ATOM 752 O O . TYR A 1 95 ? -7.372 4.191 6.394 1.00 95.88 95 TYR A O 1
ATOM 760 N N . MET A 1 96 ? -5.524 3.184 5.604 1.00 96.31 96 MET A N 1
ATOM 761 C CA . MET A 1 96 ? -5.278 2.399 6.821 1.00 96.31 96 MET A CA 1
ATOM 762 C C . MET A 1 96 ? -5.102 3.283 8.062 1.00 96.31 96 MET A C 1
ATOM 764 O O . MET A 1 96 ? -5.601 2.943 9.133 1.00 96.31 96 MET A O 1
ATOM 768 N N . GLU A 1 97 ? -4.405 4.414 7.935 1.00 96.88 97 GLU A N 1
ATOM 769 C 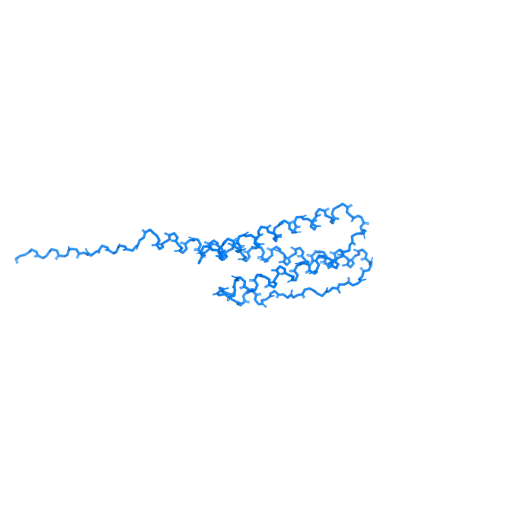CA . GLU A 1 97 ? -4.251 5.401 9.011 1.00 96.88 97 GLU A CA 1
ATOM 770 C C . GLU A 1 97 ? -5.600 5.942 9.473 1.00 96.88 97 GLU A C 1
ATOM 772 O O . GLU A 1 97 ? -5.890 5.916 10.668 1.00 96.88 97 GLU A O 1
ATOM 777 N N . SER A 1 98 ? -6.429 6.385 8.526 1.00 95.06 98 SER A N 1
ATOM 778 C CA . SER A 1 98 ? -7.745 6.952 8.815 1.00 95.06 98 SER A CA 1
ATOM 779 C C . SER A 1 98 ? -8.636 5.955 9.553 1.00 95.06 98 SER A C 1
ATOM 781 O O . SER A 1 98 ? -9.232 6.300 10.575 1.00 95.06 98 SER A O 1
ATOM 783 N N . VAL A 1 99 ? -8.675 4.703 9.090 1.00 93.44 99 VAL A N 1
ATOM 784 C CA . VAL A 1 99 ? -9.476 3.648 9.721 1.00 93.44 99 VAL A CA 1
ATOM 785 C C . VAL A 1 99 ? -8.974 3.340 11.137 1.00 93.44 99 VAL A C 1
ATOM 787 O O . VAL A 1 99 ? -9.754 3.386 12.089 1.00 93.44 99 VAL A O 1
ATOM 790 N N . ILE A 1 100 ? -7.658 3.153 11.314 1.00 94.38 100 ILE A N 1
ATOM 791 C CA . ILE A 1 100 ? -7.054 2.914 12.636 1.00 94.38 100 ILE A CA 1
ATOM 792 C C . ILE A 1 100 ? -7.373 4.062 13.603 1.00 94.38 100 ILE A C 1
ATOM 794 O O . ILE A 1 100 ? -7.720 3.808 14.759 1.00 94.38 100 ILE A O 1
ATOM 798 N N . THR A 1 101 ? -7.268 5.317 13.156 1.00 94.31 101 THR A N 1
ATOM 799 C CA . THR A 1 101 ? -7.582 6.490 13.981 1.00 94.31 101 THR A CA 1
ATOM 800 C C . THR A 1 101 ? -9.055 6.511 14.389 1.00 94.31 101 THR A C 1
ATOM 802 O O . THR A 1 101 ? -9.345 6.684 15.573 1.00 94.31 101 THR A O 1
ATOM 805 N N . GLN A 1 102 ? -9.984 6.262 13.462 1.00 90.31 102 GLN A N 1
ATOM 806 C CA . GLN A 1 102 ? -11.422 6.221 13.759 1.00 90.31 102 GLN A CA 1
ATOM 807 C C . GLN A 1 102 ? -11.769 5.132 14.787 1.00 90.31 102 GLN A C 1
ATOM 809 O O . GLN A 1 102 ? -12.520 5.384 15.733 1.00 90.31 102 GLN A O 1
ATOM 814 N N . GLU A 1 103 ? -11.182 3.939 14.668 1.00 90.25 103 GLU A N 1
ATOM 815 C CA . GLU A 1 103 ? -11.376 2.852 15.635 1.00 90.25 103 GLU A CA 1
ATOM 816 C C . GLU A 1 103 ? -10.820 3.186 17.027 1.00 90.25 103 GLU A C 1
ATOM 818 O O . GLU A 1 103 ? -11.372 2.772 18.052 1.00 90.25 103 GLU A O 1
ATOM 823 N N . GLU A 1 104 ? -9.691 3.893 17.096 1.00 91.69 104 GLU A N 1
ATOM 824 C CA . GLU A 1 104 ? -9.106 4.344 18.362 1.00 91.69 104 GLU A CA 1
ATOM 825 C C . GLU A 1 104 ? -9.949 5.433 19.027 1.00 91.69 104 GLU A C 1
ATOM 827 O O . GLU A 1 104 ? -10.174 5.382 20.240 1.00 91.69 104 GLU A O 1
ATOM 832 N N . GLU A 1 105 ? -10.455 6.388 18.250 1.00 91.00 105 GLU A N 1
ATOM 833 C CA . GLU A 1 105 ? -11.365 7.424 18.735 1.00 91.00 105 GLU A CA 1
ATOM 834 C C . GLU A 1 105 ? -12.694 6.842 19.217 1.00 91.00 105 GLU A C 1
ATOM 836 O O . GLU A 1 105 ? -13.174 7.220 20.289 1.00 91.00 105 GLU A O 1
ATOM 841 N N . GLY A 1 106 ? -13.265 5.887 18.474 1.00 87.38 106 GLY A N 1
ATOM 842 C CA . GLY A 1 106 ? -14.466 5.157 18.878 1.00 87.38 106 GLY A CA 1
ATOM 843 C C . GLY A 1 106 ? -14.281 4.462 20.229 1.00 87.38 106 GLY A C 1
ATOM 844 O O . GLY A 1 106 ? -15.114 4.610 21.124 1.00 87.38 106 GLY A O 1
ATOM 845 N N . ARG A 1 107 ? -13.137 3.793 20.429 1.00 85.38 107 ARG A N 1
ATOM 846 C CA . ARG A 1 107 ? -12.789 3.152 21.709 1.00 85.38 107 ARG A CA 1
ATOM 847 C C . ARG A 1 107 ? -12.608 4.149 22.851 1.00 85.38 107 ARG A C 1
ATOM 849 O O . ARG A 1 107 ? -13.078 3.885 23.955 1.00 85.38 107 ARG A O 1
ATOM 856 N N . ARG A 1 108 ? -11.963 5.296 22.610 1.00 86.81 108 ARG A N 1
ATOM 857 C CA . ARG A 1 108 ? -11.804 6.348 23.633 1.00 86.81 108 ARG A CA 1
ATOM 858 C C . ARG A 1 108 ? -13.153 6.903 24.083 1.00 86.81 108 ARG A C 1
ATOM 860 O O . ARG A 1 108 ? -13.370 7.012 25.283 1.00 86.81 108 ARG A O 1
ATOM 867 N N . LYS A 1 109 ? -14.063 7.180 23.140 1.00 83.31 109 LYS A N 1
ATOM 868 C CA . LYS A 1 109 ? -15.420 7.680 23.428 1.00 83.31 109 LYS A CA 1
ATOM 869 C C . LYS A 1 109 ? -16.251 6.674 24.234 1.00 83.31 109 LYS A C 1
ATOM 871 O O . LYS A 1 109 ? -16.968 7.077 25.143 1.00 83.31 109 LYS A O 1
ATOM 876 N N . GLN A 1 110 ? -16.120 5.377 23.944 1.00 78.19 110 GLN A N 1
ATOM 877 C CA . GLN A 1 110 ? -16.779 4.310 24.711 1.00 78.19 110 GLN A CA 1
ATOM 878 C C . GLN A 1 110 ? -16.206 4.168 26.131 1.00 78.19 110 GLN A C 1
ATOM 880 O O . GLN A 1 110 ? -16.961 3.983 27.081 1.00 78.19 110 GLN A O 1
ATOM 885 N N . ALA A 1 111 ? -14.886 4.305 26.295 1.00 79.25 111 ALA A N 1
ATOM 886 C CA . ALA A 1 111 ? -14.231 4.241 27.602 1.00 79.25 111 ALA A CA 1
ATOM 887 C C . ALA A 1 111 ? -14.513 5.468 28.493 1.00 79.25 111 ALA A C 1
ATOM 889 O O . ALA A 1 111 ? -14.397 5.368 29.712 1.00 79.25 111 ALA A O 1
ATOM 890 N N . SER A 1 112 ? -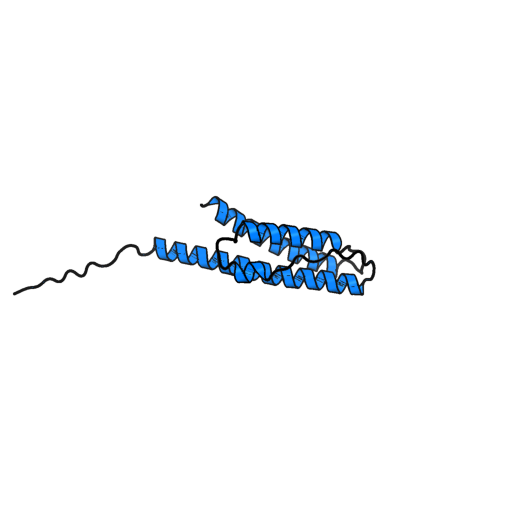14.878 6.616 27.909 1.00 76.44 112 SER A N 1
ATOM 891 C CA . SER A 1 112 ? -15.059 7.881 28.629 1.00 76.44 112 SER A CA 1
ATOM 892 C C . SER A 1 112 ? -16.501 8.228 29.037 1.00 76.44 112 SER A C 1
ATOM 894 O O . SER A 1 112 ? -16.681 9.301 29.606 1.00 76.44 112 SER A O 1
ATOM 896 N N . GLY A 1 113 ? -17.540 7.421 28.752 1.00 58.31 113 GLY A N 1
ATOM 897 C CA . GLY A 1 113 ? -18.911 7.945 28.920 1.00 58.31 113 GLY A CA 1
ATOM 898 C C . GLY A 1 113 ? -20.118 7.012 28.793 1.00 58.31 113 GLY A C 1
ATOM 899 O O . GLY A 1 113 ? -21.102 7.397 28.172 1.00 58.31 113 GLY A O 1
ATOM 900 N N . GLY A 1 114 ? -20.111 5.848 29.443 1.00 51.56 114 G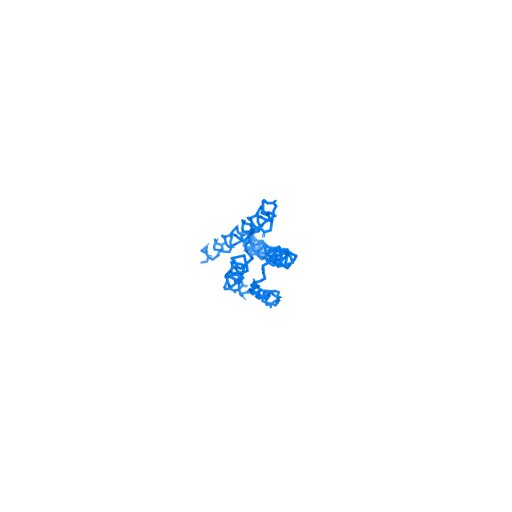LY A N 1
ATOM 901 C CA . GLY A 1 114 ? -21.337 5.094 29.753 1.00 51.56 114 GLY A CA 1
ATOM 902 C C . GLY A 1 114 ? -22.028 5.542 31.052 1.00 51.56 114 GLY A C 1
ATOM 903 O O . GLY A 1 114 ? -22.430 4.687 31.830 1.00 51.56 114 GLY A O 1
ATOM 904 N N . VAL A 1 115 ? -22.123 6.847 31.334 1.00 53.97 115 VAL A N 1
ATOM 905 C CA . VAL A 1 115 ? -22.921 7.375 32.459 1.00 53.97 115 VAL A CA 1
ATOM 906 C C . VAL A 1 115 ? -23.795 8.508 31.937 1.00 53.97 115 VAL A C 1
ATOM 908 O O . VAL A 1 115 ? -23.348 9.643 31.781 1.00 53.97 115 VAL A O 1
ATOM 911 N N . SER A 1 116 ? -25.055 8.188 31.644 1.00 52.69 116 SER A N 1
ATOM 912 C CA . SER A 1 116 ? -26.108 9.198 31.576 1.00 52.69 116 SER A CA 1
ATOM 913 C C . SER A 1 116 ? -26.326 9.753 32.987 1.00 52.69 116 SER A C 1
ATOM 915 O O . SER A 1 116 ? -26.489 8.958 33.912 1.00 52.69 116 SER A O 1
ATOM 917 N N . PRO A 1 117 ? -26.367 11.080 33.191 1.00 47.66 117 PRO A N 1
ATOM 918 C CA . PRO A 1 117 ? -26.925 11.619 34.414 1.00 47.66 117 PRO A CA 1
ATOM 919 C C . PRO A 1 117 ? -28.436 11.397 34.336 1.00 47.66 117 PRO A C 1
ATOM 921 O O . PRO A 1 117 ? -29.136 12.051 33.559 1.00 47.66 117 PRO A O 1
ATOM 924 N N . GLU A 1 118 ? -28.928 10.427 35.103 1.00 47.19 118 GLU A N 1
ATOM 925 C CA . GLU A 1 118 ? -30.334 10.361 35.469 1.00 47.19 118 GLU A CA 1
ATOM 926 C C . GLU A 1 118 ? -30.645 11.696 36.152 1.00 47.19 118 GLU A C 1
ATOM 928 O O . GLU A 1 118 ? -30.088 12.029 37.200 1.00 47.19 118 GLU A O 1
ATOM 933 N N . LYS A 1 119 ? -31.414 12.544 35.463 1.00 53.62 119 LYS A N 1
ATOM 934 C CA . LYS A 1 119 ? -31.881 13.800 36.033 1.00 53.62 119 LYS A CA 1
ATOM 935 C C . LYS A 1 119 ? -32.784 13.429 37.196 1.00 53.62 119 LYS A C 1
ATOM 937 O O . LYS A 1 119 ? -33.923 13.027 36.982 1.00 53.62 119 LYS A O 1
ATOM 942 N N . ASP A 1 120 ? -32.248 13.593 38.394 1.00 53.94 120 ASP A N 1
ATOM 943 C CA . ASP A 1 120 ? -32.997 13.735 39.628 1.00 53.94 120 ASP A CA 1
ATOM 944 C C . ASP A 1 120 ? -33.971 14.909 39.453 1.00 53.94 120 ASP A C 1
ATOM 946 O O . ASP A 1 120 ? -33.636 16.082 39.632 1.00 53.94 120 ASP A O 1
ATOM 950 N N . SER A 1 121 ? -35.175 14.607 38.969 1.00 52.53 121 SER A N 1
ATOM 951 C CA . SER A 1 121 ? -36.301 15.521 39.044 1.00 52.53 121 SER A CA 1
ATOM 952 C C . SER A 1 121 ? -36.911 15.370 40.430 1.00 52.53 121 SER A C 1
ATOM 954 O O . SER A 1 121 ? -37.932 14.704 40.607 1.00 52.53 121 SER A O 1
ATOM 956 N N . GLY A 1 122 ? -36.268 16.016 41.402 1.00 51.84 122 GLY A N 1
ATOM 957 C CA . GLY A 1 122 ? -36.897 16.396 42.654 1.00 51.84 122 GLY A CA 1
ATOM 958 C C . GLY A 1 122 ? -38.119 17.265 42.360 1.00 51.84 122 GLY A C 1
ATOM 959 O O . GLY A 1 122 ? -37.999 18.441 42.018 1.00 51.84 122 GLY A O 1
ATOM 960 N N . GLY A 1 123 ? -39.302 16.668 42.470 1.00 50.59 123 GLY A N 1
ATOM 961 C CA . GLY A 1 123 ? -40.568 17.379 42.579 1.00 50.59 123 GLY A CA 1
ATOM 962 C C . GLY A 1 123 ? -40.854 17.647 44.051 1.00 50.59 123 GLY A C 1
ATOM 963 O O . GLY A 1 123 ? -41.246 16.739 44.774 1.00 50.59 123 GLY A O 1
ATOM 964 N N . ASN A 1 124 ? -40.625 18.885 44.482 1.00 48.66 124 ASN A N 1
ATOM 965 C CA . ASN A 1 124 ? -41.035 19.405 45.781 1.00 48.66 124 ASN A CA 1
ATOM 966 C C . ASN A 1 124 ? -42.340 20.196 45.598 1.00 48.66 124 ASN A C 1
ATOM 968 O O . ASN A 1 124 ? -42.311 21.222 44.917 1.00 48.66 124 ASN A O 1
ATOM 972 N N . ALA A 1 125 ? -43.442 19.714 46.177 1.00 53.41 125 ALA A N 1
ATOM 973 C CA . ALA A 1 125 ? -44.580 20.483 46.700 1.00 53.41 125 ALA A CA 1
ATOM 974 C C . ALA A 1 125 ? -45.569 19.527 47.380 1.00 53.41 125 ALA A C 1
ATOM 976 O O . ALA A 1 125 ? -46.027 18.583 46.698 1.00 53.41 125 ALA A O 1
#

Sequence (125 aa):
MGTQMREKKTLLSMTRAFRVDIQDIQQKGAGYYSCGPFVTRYNKLLTKARELFSDEQTALLNSFDEIADTKSVDPADKMKVTQHVLIELGQLITYMESVITQEEEGRRKQASGGVSPEKDSGGNA

Radius of gyration: 21.82 Å; chains: 1; bounding box: 65×30×67 Å

Organism: NCBI:txid2093361

Secondary structure (DSSP, 8-state):
-HHHHHHHHHHHHHHHHHHHHHHHHHHH-SS---SHHHHHHHHHHHHHHHHHSTTS-HHHHTT--PPPPP----HHHHHHHHHHHHHHHHHHHHHHHHHHHHHHHHHHHHHT-------------

pLDDT: mean 85.7, std 14.48, range [47.19, 98.69]